Protein AF-A0A537ELM3-F1 (afdb_monomer)

Foldseek 3Di:
DDPDDDDPPPPPQQPQDWDAAPVPRDTDTASPDVDGCLVVDDADPVLVVVCVVVDDDDHHPVVVVVSRVVVVPD

pLDDT: mean 78.13, std 14.49, range [45.81, 93.19]

Solvent-accessible surface area (backbone atoms only — not comparable to full-atom values): 4890 Å² total; per-residue (Å²): 136,85,83,76,79,88,77,82,73,81,71,86,62,73,64,59,36,80,41,55,11,78,86,74,66,47,77,37,80,42,31,44,97,92,58,36,66,74,77,75,55,87,61,54,73,65,58,50,51,55,46,61,74,76,44,94,68,61,68,38,71,66,63,53,50,54,58,50,56,62,63,77,76,116

Structure (mmCIF, N/CA/C/O backbone):
data_AF-A0A537ELM3-F1
#
_entry.id   AF-A0A537ELM3-F1
#
loop_
_atom_site.group_PDB
_atom_site.id
_atom_site.type_symbol
_atom_site.label_atom_id
_atom_site.label_alt_id
_atom_site.label_comp_id
_atom_site.label_asym_i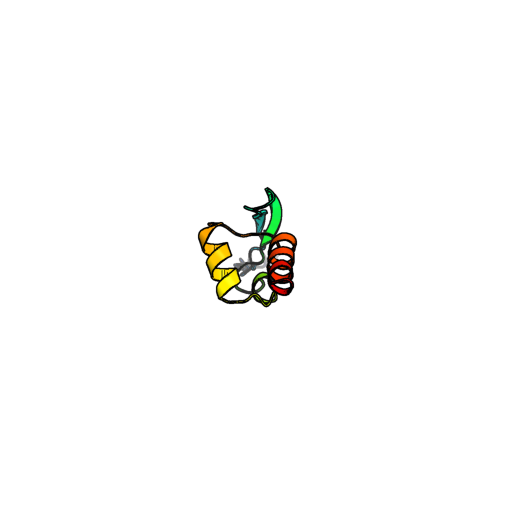d
_atom_site.label_entity_id
_atom_site.label_seq_id
_atom_site.pdbx_PDB_ins_code
_atom_site.Cartn_x
_atom_site.Cartn_y
_atom_site.Cartn_z
_atom_site.occupancy
_atom_site.B_iso_or_equiv
_atom_site.auth_seq_id
_atom_site.auth_comp_id
_atom_site.auth_asym_id
_atom_site.auth_atom_id
_atom_site.pdbx_PDB_model_num
ATOM 1 N N . MET A 1 1 ? 38.799 10.234 -36.694 1.00 46.94 1 MET A N 1
ATOM 2 C CA . MET A 1 1 ? 38.297 10.269 -35.305 1.00 46.94 1 MET A CA 1
ATOM 3 C C . MET A 1 1 ? 36.874 10.796 -35.344 1.00 46.94 1 MET A C 1
ATOM 5 O O . MET A 1 1 ? 36.691 12.000 -35.422 1.00 46.94 1 MET A O 1
ATOM 9 N N . LEU A 1 2 ? 35.880 9.909 -35.419 1.00 47.88 2 LEU A N 1
ATOM 10 C CA . LEU A 1 2 ? 34.470 10.305 -35.406 1.00 47.88 2 LEU A CA 1
ATOM 11 C C . LEU A 1 2 ? 33.995 10.270 -33.951 1.00 47.88 2 LEU A C 1
ATOM 13 O O . LEU A 1 2 ? 33.811 9.198 -33.382 1.00 47.88 2 LEU A O 1
ATOM 17 N N . SER A 1 3 ? 33.883 11.445 -33.336 1.00 53.41 3 SER A N 1
ATOM 18 C CA . SER A 1 3 ? 33.302 11.651 -32.009 1.00 53.41 3 SER A CA 1
ATOM 19 C C . SER A 1 3 ? 31.789 11.444 -32.091 1.00 53.41 3 SER A C 1
ATOM 21 O O . SER A 1 3 ? 31.047 12.337 -32.498 1.00 53.41 3 SER A O 1
ATOM 23 N N . TYR A 1 4 ? 31.361 10.222 -31.780 1.00 62.09 4 TYR A N 1
ATOM 24 C CA . TYR A 1 4 ? 29.965 9.805 -31.722 1.00 62.09 4 TYR A CA 1
ATOM 25 C C . TYR A 1 4 ? 29.241 10.559 -30.596 1.00 62.09 4 TYR A C 1
ATOM 27 O O . TYR A 1 4 ? 29.701 10.588 -29.457 1.00 62.09 4 TYR A O 1
ATOM 35 N N . VAL A 1 5 ? 28.148 11.219 -30.968 1.00 59.31 5 VAL A N 1
ATOM 36 C CA . VAL A 1 5 ? 27.306 12.103 -30.154 1.00 59.31 5 VAL A CA 1
ATOM 37 C C . VAL A 1 5 ? 26.783 11.421 -28.880 1.00 59.31 5 VAL A C 1
ATOM 39 O O . VAL A 1 5 ? 26.322 10.280 -28.917 1.00 59.31 5 VAL A O 1
ATOM 42 N N . SER A 1 6 ? 26.829 12.132 -27.751 1.00 62.91 6 SER A N 1
ATOM 43 C CA . SER A 1 6 ? 26.176 11.732 -26.501 1.00 62.91 6 SER A CA 1
ATOM 44 C C . SER A 1 6 ? 24.663 11.865 -26.661 1.00 62.91 6 SER A C 1
ATOM 46 O O . SER A 1 6 ? 24.147 12.969 -26.815 1.00 62.91 6 SER A O 1
ATOM 48 N N . ILE A 1 7 ? 23.956 10.737 -26.669 1.00 57.91 7 ILE A N 1
ATOM 49 C CA . ILE A 1 7 ? 22.494 10.706 -26.603 1.00 57.91 7 ILE A CA 1
ATOM 50 C C . ILE A 1 7 ? 22.130 10.590 -25.124 1.00 57.91 7 ILE A C 1
ATOM 52 O O . ILE A 1 7 ? 22.241 9.512 -24.535 1.00 57.91 7 ILE A O 1
ATOM 56 N N . ASP A 1 8 ? 21.713 11.705 -24.527 1.00 54.38 8 ASP A N 1
ATOM 57 C CA . ASP A 1 8 ? 21.054 11.736 -23.225 1.00 54.38 8 ASP A CA 1
ATOM 58 C C . ASP A 1 8 ? 19.700 11.029 -23.341 1.00 54.38 8 ASP A C 1
ATOM 60 O O . ASP A 1 8 ? 18.668 11.611 -23.684 1.00 54.38 8 ASP A O 1
ATOM 64 N N . HIS A 1 9 ? 19.707 9.724 -23.074 1.00 55.59 9 HIS A N 1
ATOM 65 C CA . HIS A 1 9 ? 18.491 8.993 -22.775 1.00 55.59 9 HIS A CA 1
ATOM 66 C C . HIS A 1 9 ? 17.952 9.543 -21.456 1.00 55.59 9 HIS A C 1
ATOM 68 O O . HIS A 1 9 ? 18.439 9.194 -20.382 1.00 55.59 9 HIS A O 1
ATOM 74 N N . HIS A 1 10 ? 16.936 10.401 -21.534 1.00 54.47 10 HIS A N 1
ATOM 75 C CA . HIS A 1 10 ? 16.074 10.702 -20.400 1.00 54.47 10 HIS A CA 1
ATOM 76 C C . HIS A 1 10 ? 15.335 9.402 -20.044 1.00 54.47 10 HIS A C 1
ATOM 78 O O . HIS A 1 10 ? 14.228 9.140 -20.519 1.00 54.47 10 HIS A O 1
ATOM 84 N N . GLU A 1 11 ? 16.020 8.530 -19.294 1.00 54.75 11 GLU A N 1
ATOM 85 C CA . GLU A 1 11 ? 15.513 7.256 -18.806 1.00 54.75 11 GLU A CA 1
ATOM 86 C C . GLU A 1 11 ? 14.198 7.532 -18.074 1.00 54.75 11 GLU A C 1
ATOM 88 O O . GLU A 1 11 ? 14.177 8.066 -16.965 1.00 54.75 11 GLU A O 1
ATOM 93 N N . MET A 1 12 ? 13.079 7.132 -18.677 1.00 54.72 12 MET A N 1
ATOM 94 C CA . MET A 1 12 ? 11.814 6.930 -17.976 1.00 54.72 12 MET A CA 1
ATOM 95 C C . MET A 1 12 ? 11.961 5.715 -17.052 1.00 54.72 12 MET A C 1
ATOM 97 O O . MET A 1 12 ? 11.337 4.676 -17.252 1.00 54.72 12 MET A O 1
ATOM 101 N N . LYS A 1 13 ? 12.851 5.812 -16.063 1.00 54.59 13 LYS A N 1
ATOM 102 C CA . LYS A 1 13 ? 13.067 4.773 -15.067 1.00 54.59 13 LYS A CA 1
ATOM 103 C C . LYS A 1 13 ? 11.887 4.860 -14.107 1.00 54.59 13 LYS A C 1
ATOM 105 O O . LYS A 1 13 ? 11.734 5.902 -13.464 1.00 54.59 13 LYS A O 1
ATOM 110 N N . PRO A 1 14 ? 11.023 3.835 -13.990 1.00 59.31 14 PRO A N 1
ATOM 111 C CA . PRO A 1 14 ? 10.088 3.795 -12.879 1.00 59.31 14 PRO A CA 1
ATOM 112 C C . PRO A 1 14 ? 10.956 3.814 -11.622 1.00 59.31 14 PRO A C 1
ATOM 114 O O . PRO A 1 14 ? 11.668 2.849 -11.348 1.00 59.31 14 PRO A O 1
ATOM 117 N N . MET A 1 15 ? 11.007 4.960 -10.936 1.00 63.53 15 MET A N 1
ATOM 118 C CA . MET A 1 15 ? 11.849 5.155 -9.759 1.00 63.53 15 MET A CA 1
ATOM 119 C C . MET A 1 15 ? 11.261 4.325 -8.629 1.00 63.53 15 MET A C 1
ATOM 121 O O . MET A 1 15 ? 10.505 4.815 -7.790 1.00 63.53 15 MET A O 1
ATOM 125 N N . ALA A 1 16 ? 11.611 3.041 -8.648 1.00 74.81 16 ALA A N 1
ATOM 126 C CA . ALA A 1 16 ? 11.640 2.217 -7.469 1.00 74.81 16 ALA A CA 1
ATOM 127 C C . ALA A 1 16 ? 12.426 3.001 -6.419 1.00 74.81 16 ALA A C 1
ATOM 129 O O . ALA A 1 16 ? 13.605 3.306 -6.598 1.00 74.81 16 ALA A O 1
ATOM 130 N N . LYS A 1 17 ? 11.720 3.430 -5.379 1.00 85.56 17 LYS A N 1
ATOM 131 C CA . LYS A 1 17 ? 12.297 4.173 -4.268 1.00 85.56 17 LYS A CA 1
ATOM 132 C C . LYS A 1 17 ? 12.094 3.376 -3.001 1.00 85.56 17 LYS A C 1
ATOM 134 O O . LYS A 1 17 ? 11.006 2.850 -2.762 1.00 85.56 17 LYS A O 1
ATOM 139 N N . THR A 1 18 ? 13.128 3.318 -2.180 1.00 89.06 18 THR A N 1
ATOM 140 C CA . THR A 1 18 ? 12.995 2.763 -0.840 1.00 89.06 18 THR A CA 1
ATOM 141 C C . THR A 1 18 ? 12.215 3.749 0.022 1.00 89.06 18 THR A C 1
ATOM 143 O O . THR A 1 18 ? 12.516 4.943 0.053 1.00 89.06 18 THR A O 1
ATOM 146 N N . LYS A 1 19 ? 11.176 3.251 0.682 1.00 89.06 19 LYS A N 1
ATOM 147 C CA . LYS A 1 19 ? 10.322 3.978 1.621 1.00 89.06 19 LYS A CA 1
ATOM 148 C C . LYS A 1 19 ? 10.296 3.219 2.942 1.00 89.06 19 LYS A C 1
ATOM 150 O O . LYS A 1 19 ? 10.494 2.007 2.951 1.00 89.06 19 LYS A O 1
ATOM 155 N N . ASN A 1 20 ? 10.046 3.917 4.040 1.00 93.12 20 ASN A N 1
ATOM 156 C CA . ASN A 1 20 ? 9.792 3.288 5.331 1.00 93.12 20 ASN A CA 1
ATOM 157 C C . ASN A 1 20 ? 8.291 3.086 5.502 1.00 93.12 20 ASN A C 1
ATOM 159 O O . ASN A 1 20 ? 7.502 3.963 5.161 1.00 93.12 20 ASN A O 1
ATOM 163 N N . CYS A 1 21 ? 7.909 1.907 5.981 1.00 92.25 21 CYS A N 1
ATOM 164 C CA . CYS A 1 21 ? 6.524 1.585 6.284 1.00 92.25 21 CYS A CA 1
ATOM 165 C C . CYS A 1 21 ? 6.048 2.405 7.479 1.00 92.25 21 CYS A C 1
ATOM 167 O O . CYS A 1 21 ? 6.641 2.308 8.543 1.00 92.25 21 CYS A O 1
ATOM 169 N N . GLU A 1 22 ? 4.937 3.120 7.352 1.00 92.62 22 GLU A N 1
ATOM 170 C CA . GLU A 1 22 ? 4.381 3.897 8.471 1.00 92.62 22 GLU A CA 1
ATOM 171 C C . GLU A 1 22 ? 3.876 3.030 9.643 1.00 92.62 22 GLU A C 1
ATOM 173 O O . GLU A 1 22 ? 3.731 3.519 10.756 1.00 92.62 22 GLU A O 1
ATOM 178 N N . LEU A 1 23 ? 3.617 1.735 9.418 1.00 90.81 23 LEU A N 1
ATOM 179 C CA . LEU A 1 23 ? 3.108 0.828 10.458 1.00 90.81 23 LEU A CA 1
ATOM 180 C C . LEU A 1 23 ? 4.197 0.080 11.231 1.00 90.81 23 LEU A C 1
ATOM 182 O O . LEU A 1 23 ? 3.982 -0.286 12.383 1.00 90.81 23 LEU A O 1
ATOM 186 N N . CYS A 1 24 ? 5.323 -0.228 10.588 1.00 93.19 24 CYS A N 1
ATOM 187 C CA . CYS A 1 24 ? 6.364 -1.082 11.171 1.00 93.19 24 CYS A CA 1
ATOM 188 C C . CYS A 1 24 ? 7.785 -0.543 10.985 1.00 93.19 24 CYS A C 1
ATOM 190 O O . CYS A 1 24 ? 8.744 -1.273 11.236 1.00 93.19 24 CYS A O 1
ATOM 192 N N . ASP A 1 25 ? 7.923 0.669 10.444 1.00 93.19 25 ASP A N 1
ATOM 193 C CA . ASP A 1 25 ? 9.179 1.364 10.125 1.00 93.19 25 ASP A CA 1
ATOM 194 C C . ASP A 1 25 ? 10.145 0.619 9.188 1.00 93.19 25 ASP A C 1
ATOM 196 O O . ASP A 1 25 ? 11.216 1.122 8.836 1.00 93.19 25 ASP A O 1
ATOM 200 N N . SER A 1 26 ? 9.755 -0.557 8.695 1.00 92.69 26 SER A N 1
ATOM 201 C CA . SER A 1 26 ? 10.591 -1.379 7.827 1.00 92.69 26 SER A CA 1
ATOM 202 C C . SER A 1 26 ? 10.766 -0.728 6.462 1.00 92.69 26 SER A C 1
ATOM 204 O O . SER A 1 26 ? 9.799 -0.282 5.838 1.00 92.69 26 SER A O 1
ATOM 206 N N . ALA A 1 27 ? 12.007 -0.708 5.980 1.00 91.56 27 ALA A N 1
ATOM 207 C CA . ALA A 1 27 ? 12.325 -0.252 4.638 1.00 91.56 27 ALA A CA 1
ATOM 208 C C . ALA A 1 27 ? 11.784 -1.242 3.594 1.00 91.56 27 ALA A C 1
ATOM 210 O O . ALA A 1 27 ? 11.977 -2.452 3.707 1.00 91.56 27 ALA A O 1
ATOM 211 N N . PHE A 1 28 ? 11.122 -0.732 2.561 1.00 90.69 28 PHE A N 1
ATOM 212 C CA . PHE A 1 28 ? 10.598 -1.528 1.457 1.00 90.69 28 PHE A CA 1
ATOM 213 C C . PHE A 1 28 ? 10.720 -0.777 0.132 1.00 90.69 28 PHE A C 1
ATOM 215 O O . PHE A 1 28 ? 10.791 0.452 0.089 1.00 90.69 28 PHE A O 1
ATOM 222 N N . GLU A 1 29 ? 10.716 -1.524 -0.968 1.00 88.00 29 GLU A N 1
ATOM 223 C CA . GLU A 1 29 ? 10.762 -0.948 -2.307 1.00 88.00 29 GLU A CA 1
ATOM 224 C C . GLU A 1 29 ? 9.354 -0.554 -2.786 1.00 88.00 29 GLU A C 1
ATOM 226 O O . GLU A 1 29 ? 8.450 -1.387 -2.926 1.00 88.00 29 GLU A O 1
ATOM 231 N N . CYS A 1 30 ? 9.171 0.735 -3.074 1.00 84.88 30 CYS A N 1
ATOM 232 C CA . CYS A 1 30 ? 7.984 1.280 -3.715 1.00 84.88 30 CYS 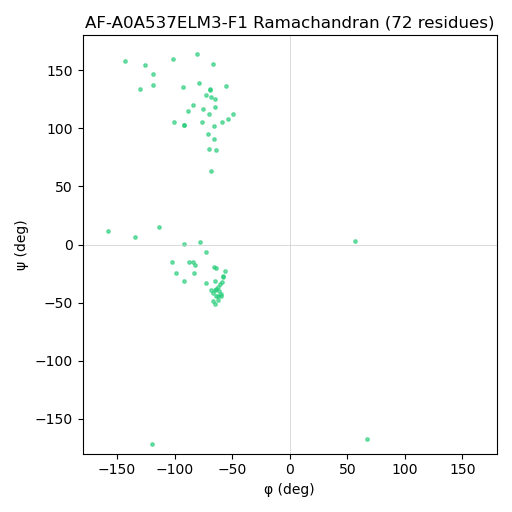A CA 1
ATOM 233 C C . CYS A 1 30 ? 8.270 1.521 -5.200 1.00 84.88 30 CYS A C 1
ATOM 235 O O . CYS A 1 30 ? 8.946 2.480 -5.566 1.00 84.88 30 CYS A O 1
ATOM 237 N N . LYS A 1 31 ? 7.719 0.660 -6.060 1.00 81.31 31 LYS A N 1
ATOM 238 C CA . LYS A 1 31 ? 7.905 0.681 -7.525 1.00 81.31 31 LYS 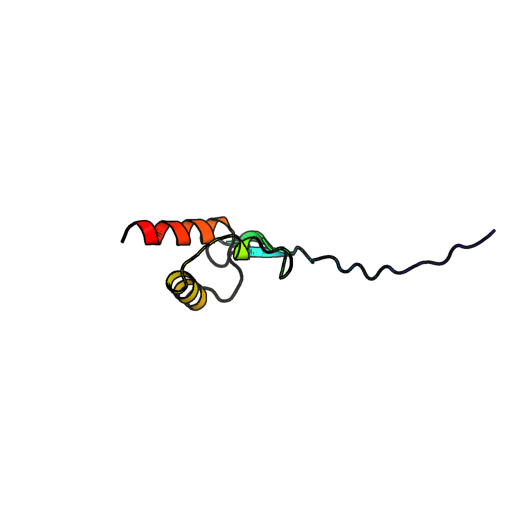A CA 1
ATOM 239 C C . LYS A 1 31 ? 7.077 1.746 -8.269 1.00 81.31 31 LYS A C 1
ATOM 241 O O . LYS A 1 31 ? 7.131 1.824 -9.493 1.00 81.31 31 LYS A O 1
ATOM 246 N N . GLY A 1 32 ? 6.312 2.574 -7.551 1.00 75.81 32 GLY A N 1
ATOM 247 C CA . GLY A 1 32 ? 5.522 3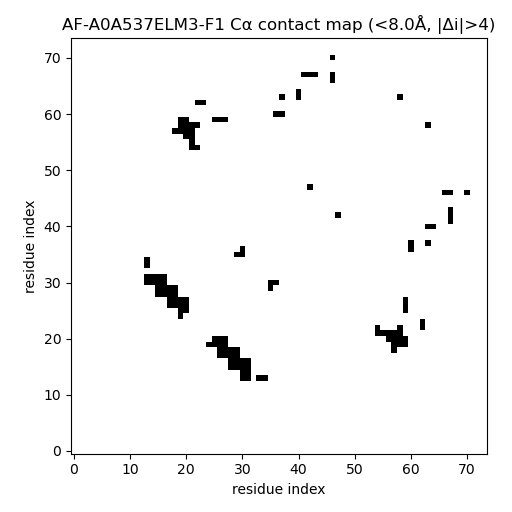.663 -8.134 1.00 75.81 32 GLY A CA 1
ATOM 248 C C . GLY A 1 32 ? 4.352 3.207 -9.022 1.00 75.81 32 GLY A C 1
ATOM 249 O O . GLY A 1 32 ? 3.958 2.044 -9.027 1.00 75.81 32 GLY A O 1
ATOM 250 N N . LEU A 1 33 ? 3.767 4.145 -9.773 1.00 68.69 33 LEU A N 1
ATOM 251 C CA . LEU A 1 33 ? 2.457 3.982 -10.425 1.00 68.69 33 LEU A CA 1
ATOM 252 C C . LEU A 1 33 ? 2.380 2.825 -11.443 1.00 68.69 33 LEU A C 1
ATOM 254 O O . LEU A 1 33 ? 1.336 2.188 -11.557 1.00 68.69 33 LEU A O 1
ATOM 258 N N . LEU A 1 34 ? 3.472 2.545 -12.163 1.00 69.31 34 LEU A N 1
ATOM 259 C CA . LEU A 1 34 ? 3.524 1.538 -13.235 1.00 69.31 34 LEU A CA 1
ATOM 260 C C . LEU A 1 34 ? 3.959 0.139 -12.759 1.00 69.31 34 LEU A C 1
ATOM 262 O O . LEU A 1 34 ? 4.039 -0.776 -13.571 1.00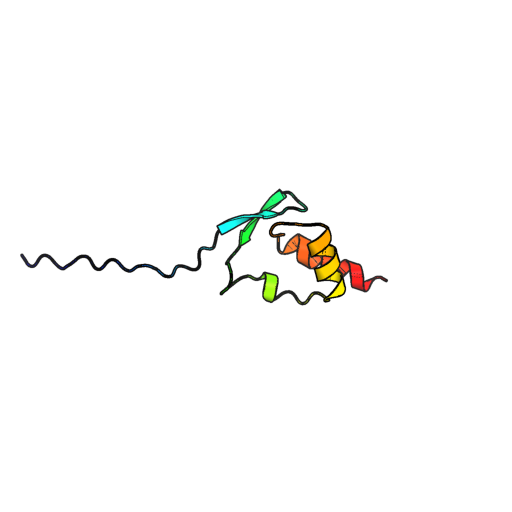 69.31 34 LEU A O 1
ATOM 266 N N . GLY A 1 35 ? 4.236 -0.046 -11.462 1.00 71.94 35 GLY A N 1
ATOM 267 C CA . GLY A 1 35 ? 4.745 -1.324 -10.949 1.00 71.94 35 GLY A CA 1
ATOM 268 C C . GLY A 1 35 ? 4.529 -1.581 -9.460 1.00 71.94 35 GLY A C 1
ATOM 269 O O . GLY A 1 35 ? 5.138 -2.504 -8.920 1.00 71.94 35 GLY A O 1
ATOM 270 N N . CYS A 1 36 ? 3.715 -0.776 -8.769 1.00 79.31 36 CYS A N 1
ATOM 271 C CA . CYS A 1 36 ? 3.461 -0.970 -7.344 1.00 79.31 36 CYS A CA 1
ATOM 272 C C . CYS A 1 36 ? 2.735 -2.295 -7.105 1.00 79.31 36 CYS A C 1
ATOM 274 O O . CYS A 1 36 ? 1.584 -2.467 -7.506 1.00 79.31 36 CYS A O 1
ATOM 276 N N . TRP A 1 37 ? 3.384 -3.188 -6.361 1.00 82.69 37 TRP A N 1
ATOM 277 C CA . TRP A 1 37 ? 2.785 -4.424 -5.856 1.00 82.69 37 TRP A CA 1
ATOM 278 C C . TRP A 1 37 ? 1.522 -4.153 -5.022 1.00 82.69 37 TRP A C 1
ATOM 280 O O . TRP A 1 37 ? 0.657 -5.016 -4.931 1.00 82.69 37 TRP A O 1
ATOM 290 N N . CYS A 1 38 ? 1.370 -2.943 -4.465 1.00 81.06 38 CYS A N 1
ATOM 291 C CA . CYS A 1 38 ? 0.201 -2.540 -3.684 1.00 81.06 38 CYS A CA 1
ATOM 292 C C . CYS A 1 38 ? -1.111 -2.657 -4.469 1.00 81.06 38 CYS A C 1
ATOM 294 O O . CYS A 1 38 ? -2.159 -2.880 -3.878 1.00 81.06 38 CYS A O 1
ATOM 296 N N . ARG A 1 39 ? -1.054 -2.556 -5.803 1.00 79.81 39 ARG A N 1
ATOM 297 C CA . ARG A 1 39 ? -2.218 -2.707 -6.684 1.00 79.81 39 ARG A CA 1
ATOM 298 C C . ARG A 1 39 ? -2.535 -4.164 -7.031 1.00 79.81 39 ARG A C 1
ATOM 300 O O . ARG A 1 39 ? -3.611 -4.440 -7.543 1.00 79.81 39 ARG A O 1
ATOM 307 N N . SER A 1 40 ? -1.596 -5.074 -6.780 1.00 83.19 40 SER A N 1
ATOM 308 C CA . SER A 1 40 ? -1.772 -6.518 -6.960 1.00 83.19 40 SER A CA 1
ATOM 309 C C . SER A 1 40 ? -2.369 -7.196 -5.728 1.00 83.19 40 SER A C 1
ATOM 311 O O . SER A 1 40 ? -2.797 -8.341 -5.827 1.00 83.19 40 SER A O 1
ATOM 313 N N . ILE A 1 41 ? -2.377 -6.522 -4.575 1.00 85.00 41 ILE A N 1
ATOM 314 C CA . ILE A 1 41 ? -2.991 -7.042 -3.356 1.00 85.00 41 ILE A CA 1
ATOM 315 C C . ILE A 1 41 ? -4.458 -6.617 -3.351 1.00 85.00 41 ILE A 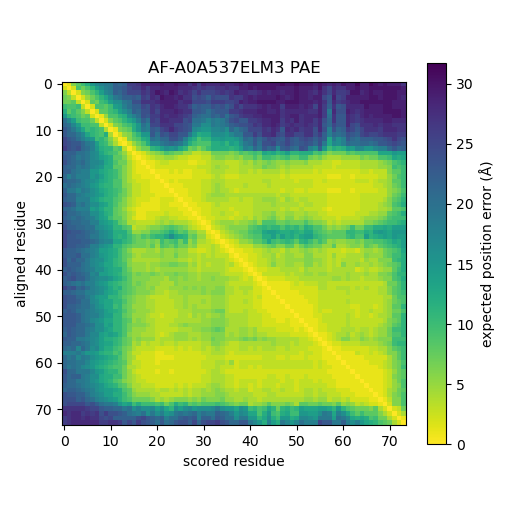C 1
ATOM 317 O O . ILE A 1 41 ? -4.771 -5.430 -3.286 1.00 85.00 41 ILE A O 1
ATOM 321 N N . ASP A 1 42 ? -5.345 -7.604 -3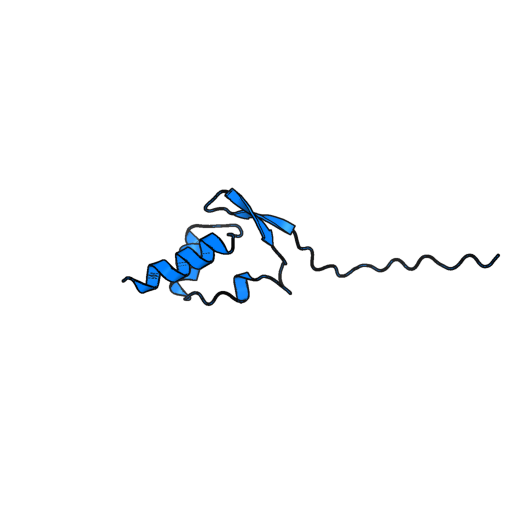.432 1.00 84.56 42 ASP A N 1
ATOM 322 C CA . ASP A 1 42 ? -6.785 -7.398 -3.340 1.00 84.56 42 ASP A CA 1
ATOM 323 C C . ASP A 1 42 ? -7.161 -7.160 -1.871 1.00 84.56 42 ASP A C 1
ATOM 325 O O . ASP A 1 42 ? -7.098 -8.075 -1.049 1.00 84.56 42 ASP A O 1
ATOM 329 N N . ILE A 1 43 ? -7.463 -5.907 -1.528 1.00 86.31 43 ILE A N 1
ATOM 330 C CA . ILE A 1 43 ? -8.015 -5.525 -0.225 1.00 86.31 43 ILE A CA 1
ATOM 331 C C . ILE A 1 43 ? -9.385 -4.886 -0.430 1.00 86.31 43 ILE A C 1
ATOM 333 O O . ILE A 1 43 ? -9.621 -4.194 -1.426 1.00 86.31 43 ILE A O 1
ATOM 337 N N . SER A 1 44 ? -10.299 -5.093 0.515 1.00 87.69 44 SER A N 1
ATOM 338 C CA . SER A 1 44 ? -11.643 -4.535 0.426 1.00 87.69 44 SER A CA 1
ATOM 339 C C . SER A 1 44 ? -11.612 -3.003 0.518 1.00 87.69 44 SER A C 1
ATOM 341 O O . SER A 1 44 ? -10.706 -2.398 1.102 1.00 87.69 44 SER A O 1
ATOM 343 N N . ARG A 1 45 ? -12.634 -2.331 -0.033 1.00 84.94 45 ARG A N 1
ATOM 344 C CA . ARG A 1 45 ? -12.759 -0.865 0.099 1.00 84.94 45 ARG A CA 1
ATOM 345 C C . ARG A 1 45 ? -12.837 -0.421 1.559 1.00 84.94 45 ARG A C 1
ATOM 347 O O . ARG A 1 45 ? -12.362 0.667 1.871 1.00 84.94 45 ARG A O 1
ATOM 354 N N . GLN A 1 46 ? -13.428 -1.243 2.426 1.00 86.25 46 GLN A N 1
ATOM 355 C CA . GLN A 1 46 ? -13.517 -0.963 3.856 1.00 86.25 46 GLN A CA 1
ATOM 356 C C . GLN A 1 46 ? -12.123 -0.982 4.492 1.00 86.25 46 GLN A C 1
ATOM 358 O O . GLN A 1 46 ? -11.733 0.003 5.115 1.00 86.25 46 GLN A O 1
ATOM 363 N N . GLN A 1 47 ? -11.328 -2.024 4.225 1.00 87.12 47 GLN A N 1
ATOM 364 C CA . GLN A 1 47 ? -9.940 -2.124 4.691 1.00 87.12 47 GLN A CA 1
ATOM 365 C C . GLN A 1 47 ? -9.078 -0.970 4.172 1.00 87.12 47 GLN A C 1
ATOM 367 O O . GLN A 1 47 ? -8.304 -0.384 4.927 1.00 87.12 47 GLN A O 1
ATOM 372 N N . LEU A 1 48 ? -9.232 -0.599 2.897 1.00 86.25 48 LEU A N 1
ATOM 373 C CA . LEU A 1 48 ? -8.501 0.528 2.317 1.00 86.25 48 LEU A CA 1
ATOM 374 C C . LEU A 1 48 ? -8.900 1.858 2.973 1.00 86.25 48 LEU A C 1
ATOM 376 O O . LEU A 1 48 ? -8.041 2.703 3.209 1.00 86.25 48 LEU A O 1
ATOM 380 N N . GLY A 1 49 ? -10.185 2.040 3.284 1.00 87.94 49 GLY A N 1
ATOM 381 C CA . GLY A 1 49 ? -10.685 3.213 3.997 1.00 87.94 49 GLY A CA 1
ATOM 382 C C . GLY A 1 49 ? -10.135 3.309 5.420 1.00 87.94 49 GLY A C 1
ATOM 383 O O . GLY A 1 49 ? -9.688 4.378 5.831 1.00 87.94 49 GLY A O 1
ATOM 384 N N . GLU A 1 50 ? -10.108 2.202 6.162 1.00 88.12 50 GLU A N 1
ATOM 385 C CA . GLU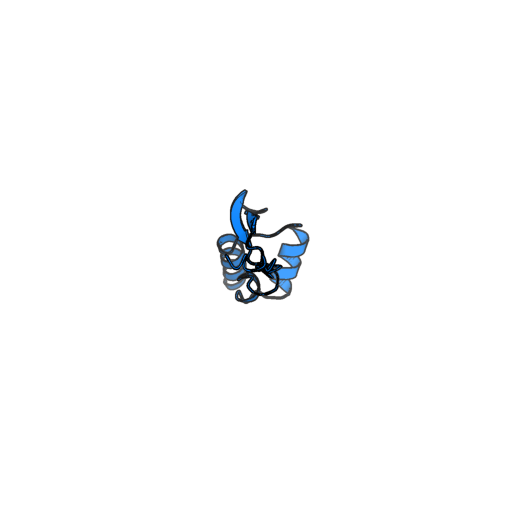 A 1 50 ? -9.492 2.153 7.493 1.00 88.12 50 GLU A CA 1
ATOM 386 C C . GLU A 1 50 ? -7.996 2.447 7.438 1.00 88.12 50 GLU A C 1
ATOM 388 O O . GLU A 1 50 ? -7.488 3.230 8.241 1.00 88.12 50 GLU A O 1
ATOM 393 N N . LEU A 1 51 ? -7.297 1.853 6.470 1.00 88.12 51 LEU A N 1
ATOM 394 C CA . LEU A 1 51 ? -5.874 2.073 6.279 1.00 88.12 51 LEU A CA 1
ATOM 395 C C . LEU A 1 51 ? -5.593 3.541 5.941 1.00 88.12 51 LEU A C 1
ATOM 397 O O . LEU A 1 51 ? -4.785 4.170 6.610 1.00 88.12 51 LEU A O 1
ATOM 401 N N . SER A 1 52 ? -6.338 4.127 5.002 1.00 87.19 52 SER A N 1
ATOM 402 C CA . SER A 1 52 ? -6.201 5.540 4.630 1.00 87.19 52 SER A CA 1
ATOM 403 C C . SER A 1 52 ? -6.542 6.518 5.762 1.00 87.19 52 SER A C 1
ATOM 405 O O . SER A 1 52 ? -6.129 7.671 5.691 1.00 87.19 52 SER A O 1
ATOM 407 N N . ASN A 1 53 ? -7.299 6.098 6.783 1.00 89.12 53 ASN A N 1
ATOM 408 C CA . ASN A 1 53 ? -7.537 6.902 7.988 1.00 89.12 53 ASN A CA 1
ATOM 409 C C . ASN A 1 53 ? -6.403 6.778 9.017 1.00 89.12 53 ASN A C 1
ATOM 411 O O . ASN A 1 53 ? -6.242 7.660 9.857 1.00 89.12 53 ASN A O 1
ATOM 415 N N . ARG A 1 54 ? -5.648 5.673 8.996 1.00 88.00 54 ARG A N 1
ATOM 416 C CA . ARG A 1 54 ? -4.588 5.372 9.972 1.00 88.00 54 ARG A CA 1
ATOM 417 C C . ARG A 1 54 ? -3.187 5.705 9.470 1.00 88.00 54 ARG A C 1
ATOM 419 O O . ARG A 1 54 ? -2.310 5.905 10.300 1.00 88.00 54 ARG A O 1
ATOM 426 N N . THR A 1 55 ? -2.979 5.726 8.156 1.00 89.25 55 THR A N 1
ATOM 427 C CA . THR A 1 55 ? -1.675 5.939 7.520 1.00 89.25 55 THR A CA 1
ATOM 428 C C . THR A 1 55 ? -1.769 7.015 6.446 1.00 89.25 55 THR A C 1
ATOM 430 O O . THR A 1 55 ? -2.685 6.977 5.622 1.00 89.25 55 THR A O 1
ATOM 433 N N . SER A 1 56 ? -0.818 7.947 6.438 1.00 86.75 56 SER A N 1
ATOM 434 C CA . SER A 1 56 ? -0.722 9.048 5.467 1.00 86.75 56 SER A CA 1
ATOM 435 C C . SER A 1 56 ? 0.337 8.828 4.371 1.00 86.75 56 SER A C 1
ATOM 437 O O . SER A 1 56 ? 0.325 9.528 3.358 1.00 86.75 56 SER A O 1
ATOM 439 N N . ASP A 1 57 ? 1.250 7.871 4.545 1.00 87.31 57 ASP A N 1
ATOM 440 C CA . ASP A 1 57 ? 2.287 7.452 3.596 1.00 87.31 57 ASP A CA 1
ATOM 441 C C . ASP A 1 57 ? 2.117 5.961 3.225 1.00 87.31 57 ASP A C 1
ATOM 443 O O . ASP A 1 57 ? 1.103 5.311 3.487 1.00 87.31 57 ASP A O 1
ATOM 447 N N . CYS A 1 58 ? 3.094 5.417 2.504 1.00 87.81 58 CYS A N 1
ATOM 448 C CA . CYS A 1 58 ? 3.039 4.070 1.967 1.00 87.81 58 CYS A CA 1
ATOM 449 C C . CYS A 1 58 ? 3.363 3.029 3.051 1.00 87.81 58 CYS A C 1
ATOM 451 O O . CYS A 1 58 ? 4.333 3.163 3.796 1.00 87.81 58 CYS A O 1
ATOM 453 N N . ILE A 1 59 ? 2.620 1.923 3.057 1.00 90.38 59 ILE A N 1
ATOM 454 C CA . ILE A 1 59 ? 2.931 0.750 3.881 1.00 90.38 59 ILE A CA 1
ATOM 455 C C . ILE A 1 59 ? 3.597 -0.354 3.058 1.00 90.38 59 ILE A C 1
ATOM 457 O O . ILE A 1 59 ? 3.494 -0.374 1.833 1.00 90.38 59 ILE A O 1
ATOM 461 N N . CYS A 1 60 ? 4.296 -1.268 3.728 1.00 91.69 60 CYS A N 1
ATOM 462 C CA . CYS A 1 60 ? 4.999 -2.383 3.097 1.00 91.69 60 CYS A CA 1
ATOM 463 C C . CYS A 1 60 ? 4.042 -3.549 2.751 1.00 91.69 60 CYS A C 1
ATOM 465 O O . CYS A 1 60 ? 2.931 -3.618 3.290 1.00 91.69 60 CYS A O 1
ATOM 467 N N . PRO A 1 61 ? 4.453 -4.496 1.881 1.00 89.94 61 PRO A N 1
ATOM 468 C CA . PRO A 1 61 ? 3.574 -5.582 1.437 1.00 89.94 61 PRO A CA 1
ATOM 469 C C . PRO A 1 61 ? 3.185 -6.521 2.568 1.00 89.94 61 PRO A C 1
ATOM 471 O O . PRO A 1 61 ? 2.075 -7.040 2.568 1.00 89.94 61 PRO A O 1
ATOM 474 N N . ASN A 1 62 ? 4.071 -6.693 3.550 1.00 91.06 62 ASN A N 1
ATOM 475 C CA . ASN A 1 62 ? 3.805 -7.531 4.707 1.00 91.06 62 ASN A CA 1
ATOM 476 C C . ASN A 1 62 ? 2.654 -6.960 5.543 1.00 91.06 62 ASN A C 1
ATOM 478 O O . ASN A 1 62 ? 1.670 -7.644 5.784 1.00 91.06 62 ASN A O 1
ATOM 482 N N . CYS A 1 63 ? 2.721 -5.674 5.904 1.00 90.81 63 CYS A N 1
ATOM 483 C CA . CYS A 1 63 ? 1.649 -5.026 6.657 1.00 90.81 63 CYS A CA 1
ATOM 484 C C . CYS A 1 63 ? 0.326 -4.990 5.883 1.00 90.81 63 CYS A C 1
ATOM 486 O O . CYS A 1 63 ? -0.728 -5.148 6.492 1.00 90.81 63 CYS A O 1
ATOM 488 N N . LEU A 1 64 ? 0.367 -4.805 4.557 1.00 88.50 64 LEU A N 1
ATOM 489 C CA . LEU A 1 64 ? -0.846 -4.811 3.736 1.00 88.50 64 LEU A CA 1
ATOM 490 C C . LEU A 1 64 ? -1.479 -6.215 3.676 1.00 88.50 64 LEU A C 1
ATOM 492 O O . LEU A 1 64 ? -2.699 -6.335 3.761 1.00 88.50 64 LEU A O 1
ATOM 496 N N . ALA A 1 65 ? -0.666 -7.271 3.578 1.00 88.56 65 ALA A N 1
ATOM 497 C CA . ALA A 1 65 ? -1.130 -8.659 3.587 1.00 88.56 65 ALA A CA 1
ATOM 498 C C . ALA A 1 65 ? -1.726 -9.075 4.943 1.00 88.56 65 ALA A C 1
ATOM 500 O O . ALA A 1 65 ? -2.792 -9.683 4.972 1.00 88.56 65 ALA A O 1
ATOM 501 N N . GLU A 1 66 ? -1.102 -8.682 6.054 1.00 88.31 66 GLU A N 1
ATOM 502 C CA . GLU A 1 66 ? -1.637 -8.905 7.407 1.00 88.31 66 GLU A CA 1
ATOM 503 C C . GLU A 1 66 ? -2.989 -8.198 7.600 1.00 88.31 66 GLU A C 1
ATOM 505 O O . GLU A 1 66 ? -3.919 -8.744 8.194 1.00 88.31 66 GLU A O 1
ATOM 510 N N . TYR A 1 67 ? -3.132 -6.979 7.062 1.00 84.62 67 TYR A N 1
ATOM 511 C CA . TYR A 1 67 ? -4.402 -6.249 7.108 1.00 84.62 67 TYR A CA 1
ATOM 512 C C . TYR A 1 67 ? -5.500 -6.964 6.321 1.00 84.62 67 TYR A C 1
ATOM 514 O O . TYR A 1 67 ? -6.644 -6.999 6.774 1.00 84.62 67 TYR A O 1
ATOM 522 N N . LYS A 1 68 ? -5.137 -7.547 5.169 1.00 85.00 68 LYS A N 1
ATOM 523 C CA . LYS A 1 68 ? -6.031 -8.364 4.344 1.00 85.00 68 LYS A CA 1
ATOM 524 C C . LYS A 1 68 ? -6.555 -9.574 5.121 1.00 85.00 68 LYS A C 1
ATOM 526 O O . LYS A 1 68 ? -7.743 -9.862 5.043 1.00 85.00 68 LYS A O 1
ATOM 531 N N . ASP A 1 69 ? -5.680 -10.266 5.849 1.00 84.25 69 ASP A N 1
ATOM 532 C CA . ASP A 1 69 ? -6.009 -11.511 6.557 1.00 84.25 69 ASP A CA 1
ATOM 533 C C . ASP A 1 69 ? -6.882 -11.289 7.804 1.00 84.25 69 ASP A C 1
ATOM 535 O O . ASP A 1 69 ? -7.778 -12.078 8.102 1.00 84.25 69 ASP A O 1
ATOM 539 N N . ARG A 1 70 ? -6.695 -10.155 8.489 1.00 73.50 70 ARG A N 1
ATOM 540 C CA . ARG A 1 70 ? -7.461 -9.788 9.691 1.00 73.50 70 ARG A CA 1
ATOM 541 C C . ARG A 1 70 ? -8.980 -9.707 9.503 1.00 73.50 70 ARG A C 1
ATOM 543 O O . ARG A 1 70 ? -9.700 -9.893 10.476 1.00 73.50 70 ARG A O 1
ATOM 550 N N . ASP A 1 71 ? -9.461 -9.403 8.302 1.00 58.91 71 ASP A N 1
ATOM 551 C CA . ASP A 1 71 ? -10.900 -9.271 8.010 1.00 58.91 71 ASP A CA 1
ATOM 552 C C . ASP A 1 71 ? -11.567 -10.634 7.761 1.00 58.91 71 ASP A C 1
ATOM 554 O O . ASP A 1 71 ? -12.775 -10.771 7.904 1.00 58.91 71 ASP A O 1
ATOM 558 N N . LEU A 1 72 ? -10.780 -11.681 7.477 1.00 54.50 72 LEU A N 1
ATOM 559 C CA . LEU A 1 72 ? -11.293 -13.038 7.256 1.00 54.50 72 LEU A CA 1
ATOM 560 C C . LEU A 1 72 ? -11.778 -13.726 8.549 1.00 54.50 72 LEU A C 1
ATOM 562 O O . LEU A 1 72 ? -12.316 -14.829 8.488 1.00 54.50 72 LEU A O 1
ATOM 566 N N . HIS A 1 73 ? -11.567 -13.095 9.708 1.00 51.84 73 HIS A N 1
ATOM 567 C CA . HIS A 1 73 ? -11.875 -13.635 11.034 1.00 51.84 73 HIS A CA 1
ATOM 568 C C . HIS A 1 73 ? -13.003 -12.890 11.780 1.00 51.84 73 HIS A C 1
ATOM 570 O O . HIS A 1 73 ? -13.135 -13.094 12.989 1.00 51.84 73 HIS A O 1
ATOM 576 N N . SER A 1 74 ? -13.813 -12.051 11.112 1.00 45.81 74 SER A N 1
ATOM 577 C CA . SER A 1 74 ? -14.988 -11.401 11.732 1.00 45.81 74 SER A CA 1
ATOM 578 C C . SER A 1 74 ? -16.330 -11.924 11.237 1.00 45.81 74 SER A C 1
ATOM 580 O O . SER A 1 74 ? -16.431 -12.360 10.072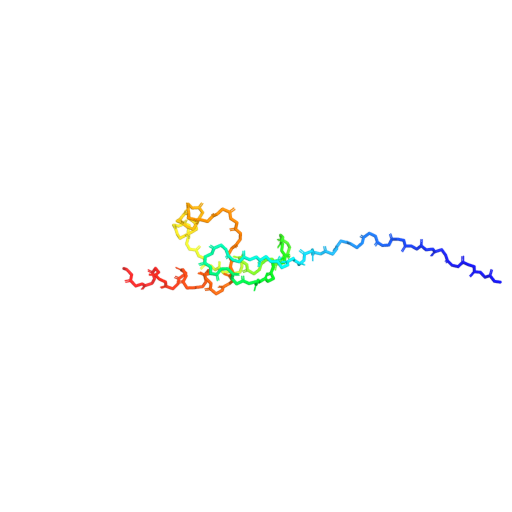 1.00 45.81 74 SER A O 1
#

Sequence (74 aa):
MLSYVSIDHHEMKPMAKTKNCELCDSAFECKGLLGCWCRSIDISRQQLGELSNRTSDCICPNCLAEYKDRDLHS

Secondary structure (DSSP, 8-state):
----------------EEEE-TTT--EEEE--TTT-GGGTS---HHHHHHHHHH-SSPPPHHHHHHHHHHGGG-

Mean predicted aligned error: 10.15 Å

Radius of gyration: 18.45 Å; Cα contacts (8 Å, |Δi|>4): 65; chains: 1; bounding box: 53×26×47 Å